Protein AF-A0A0A2A9P2-F1 (afdb_monomer)

Nearest PDB structures (foldseek):
  8y40-assembly1_D  TM=3.088E-01  e=4.972E+00  Oryctolagus cuniculus
  6lqt-assembly1_SZ  TM=2.949E-01  e=7.912E+00  Saccharomyces cerevisiae S288C
  3u1d-assembly1_B  TM=3.228E-01  e=7.912E+00  Halomicrobium mukohataei DSM 12286
  6swa-assembly1_K  TM=2.720E-01  e=6.928E+00  Mus musculus

Mean predicted aligned error: 6.01 Å

Solvent-accessible surface area (backbone atoms only — not comparable to full-atom values): 3912 Å² total; per-residue (Å²): 108,58,64,79,70,60,31,41,72,43,30,67,45,62,39,89,92,41,74,88,44,48,23,58,43,77,45,54,57,68,71,56,53,49,49,42,61,70,33,83,82,46,24,60,59,58,68,71,38,36,80,86,54,101,81,62,78,88,85,52,79,55,132

InterPro domains:
  IPR022240 Protein of unknown function DUF3764 [PF12594] (1-63)

Radius of gyration: 12.12 Å; Cα contacts (8 Å, |Δi|>4): 77; chains: 1; bounding box: 28×27×29 Å

Organism: NCBI:txid93057

Foldseek 3Di:
DCVVLQKDWFAWDADPVGRVAIATDIDGDPVSVVCLCPPPVNVVVNVSHDYDDPPDDGPDTDD

Secondary structure (DSSP, 8-state):
-GGGGT-EEEEEEE-SS-TTSEEEEEE--HHHHHHHHH-TTTHHHHHHSBPP-TT-----B--

Structure (mmCIF, N/CA/C/O backbone):
data_AF-A0A0A2A9P2-F1
#
_entry.id   AF-A0A0A2A9P2-F1
#
loop_
_atom_site.group_PDB
_atom_site.id
_atom_site.type_symbol
_atom_site.label_atom_id
_atom_site.label_alt_id
_atom_site.label_comp_id
_atom_site.label_asym_id
_atom_site.label_entity_id
_atom_site.label_seq_id
_atom_site.pdbx_PDB_ins_code
_atom_site.Cartn_x
_atom_site.Cartn_y
_atom_site.Cartn_z
_atom_site.occupancy
_atom_site.B_iso_or_equiv
_atom_site.auth_seq_id
_atom_site.auth_comp_id
_atom_site.auth_asym_id
_atom_site.auth_atom_id
_atom_site.pdbx_PDB_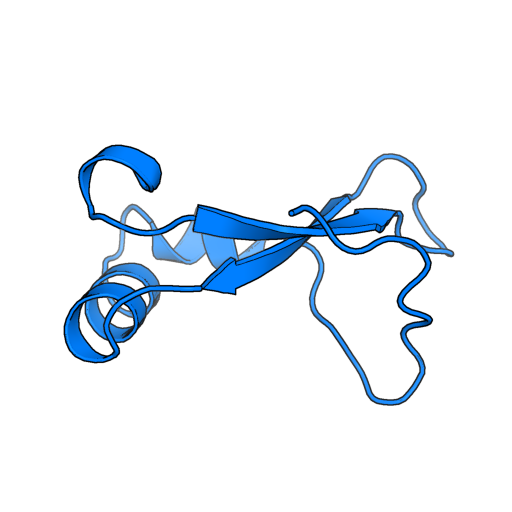model_num
ATOM 1 N N . MET A 1 1 ? 0.879 6.964 12.034 1.00 74.50 1 MET A N 1
ATOM 2 C CA . MET A 1 1 ? -0.302 7.103 11.158 1.00 74.50 1 MET A CA 1
ATOM 3 C C . MET A 1 1 ? -0.948 5.757 10.815 1.00 74.50 1 MET A C 1
ATOM 5 O O . MET A 1 1 ? -1.714 5.285 11.634 1.00 74.50 1 MET A O 1
ATOM 9 N N . PHE A 1 2 ? -0.639 5.064 9.706 1.00 77.62 2 PHE A N 1
ATOM 10 C CA . PHE A 1 2 ? -1.420 3.872 9.293 1.00 77.62 2 PHE A CA 1
ATOM 11 C C . PHE A 1 2 ? -1.474 2.735 10.328 1.00 77.62 2 PHE A C 1
ATOM 13 O O . PHE A 1 2 ? -2.543 2.186 10.586 1.00 77.62 2 PHE A O 1
ATOM 20 N N . LYS A 1 3 ? -0.356 2.452 11.007 1.00 80.88 3 LYS A N 1
ATOM 21 C CA . LYS A 1 3 ? -0.310 1.458 12.092 1.00 80.88 3 LYS A CA 1
ATOM 22 C C . LYS A 1 3 ? -1.246 1.797 13.260 1.00 80.88 3 LYS A C 1
ATOM 24 O O . LYS A 1 3 ? -1.845 0.897 13.836 1.00 80.88 3 LYS A O 1
ATOM 29 N N . GLU A 1 4 ? -1.387 3.078 13.595 1.00 83.69 4 GLU A N 1
ATOM 30 C CA . GLU A 1 4 ? -2.275 3.553 14.672 1.00 83.69 4 GLU A CA 1
ATOM 31 C C . GLU A 1 4 ? -3.751 3.480 14.262 1.00 83.69 4 GLU A C 1
ATOM 33 O O . GLU A 1 4 ? -4.617 3.351 15.116 1.00 83.69 4 GLU A O 1
ATOM 38 N N . MET A 1 5 ? -4.031 3.475 12.955 1.00 83.69 5 MET A N 1
ATOM 39 C CA . MET A 1 5 ? -5.366 3.263 12.385 1.00 83.69 5 MET A CA 1
ATOM 40 C C . MET A 1 5 ? -5.720 1.769 12.250 1.00 83.69 5 MET A C 1
ATOM 42 O O . MET A 1 5 ? -6.732 1.424 11.651 1.00 83.69 5 MET A O 1
ATOM 46 N N . GLY A 1 6 ? -4.885 0.856 12.759 1.00 83.50 6 GLY A N 1
ATOM 47 C CA . GLY A 1 6 ? -5.091 -0.588 12.603 1.00 83.50 6 GLY A CA 1
ATOM 48 C C . GLY A 1 6 ? -4.783 -1.115 11.197 1.00 83.50 6 GLY A C 1
ATOM 49 O O . GLY A 1 6 ? -5.120 -2.256 10.881 1.00 83.50 6 GLY A O 1
ATOM 50 N N . VAL A 1 7 ? -4.125 -0.311 10.357 1.00 84.62 7 VAL A N 1
ATOM 51 C CA . VAL A 1 7 ? -3.657 -0.728 9.035 1.00 84.62 7 VAL A CA 1
ATOM 52 C C . VAL A 1 7 ? -2.235 -1.2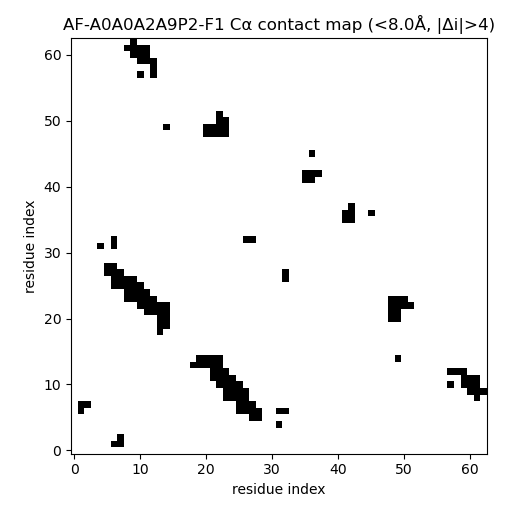57 9.144 1.00 84.62 7 VAL A C 1
ATOM 54 O O . VAL A 1 7 ? -1.327 -0.582 9.635 1.00 84.62 7 VAL A O 1
ATOM 57 N N . LYS A 1 8 ? -2.024 -2.473 8.646 1.00 85.50 8 LYS A N 1
ATOM 58 C CA . LYS A 1 8 ? -0.708 -3.102 8.567 1.00 85.50 8 LYS A CA 1
ATOM 59 C C . LYS A 1 8 ? -0.263 -3.260 7.123 1.00 85.50 8 LYS A C 1
ATOM 61 O O . LYS A 1 8 ? -1.068 -3.447 6.213 1.00 85.50 8 LYS A O 1
ATOM 66 N N . THR A 1 9 ? 1.044 -3.233 6.928 1.00 81.81 9 THR A N 1
ATOM 67 C CA . THR A 1 9 ? 1.643 -3.590 5.648 1.00 81.81 9 THR A CA 1
ATOM 68 C C . THR A 1 9 ? 1.666 -5.106 5.511 1.00 81.81 9 THR A C 1
ATOM 70 O O . THR A 1 9 ? 2.279 -5.793 6.322 1.00 81.81 9 THR A O 1
ATOM 73 N N . PHE A 1 10 ? 1.006 -5.618 4.481 1.00 77.94 10 PHE A N 1
ATOM 74 C CA . PHE A 1 10 ? 0.923 -7.047 4.179 1.00 77.94 10 PHE A CA 1
ATOM 75 C C . PHE A 1 10 ? 1.999 -7.490 3.173 1.00 77.94 10 PHE A C 1
ATOM 77 O O . PHE A 1 10 ? 2.452 -8.636 3.174 1.00 77.94 10 PHE A O 1
ATOM 84 N N . TYR A 1 11 ? 2.456 -6.555 2.336 1.00 79.12 11 TYR A N 1
ATOM 85 C CA . TYR A 1 11 ? 3.463 -6.783 1.302 1.00 79.12 11 TYR A CA 1
ATOM 86 C C . TYR A 1 11 ? 4.310 -5.533 1.076 1.00 79.12 11 TYR A C 1
ATOM 88 O O . TYR A 1 11 ? 3.780 -4.422 1.083 1.00 79.12 11 TYR A O 1
ATOM 96 N N . ILE A 1 12 ? 5.603 -5.740 0.808 1.00 77.19 12 ILE A N 1
ATOM 97 C CA . ILE A 1 12 ? 6.501 -4.719 0.265 1.00 77.19 12 ILE A CA 1
ATOM 98 C C . ILE A 1 12 ? 7.270 -5.329 -0.907 1.00 77.19 12 ILE A C 1
ATOM 100 O O . ILE A 1 12 ? 8.023 -6.290 -0.742 1.00 77.19 12 ILE A O 1
ATOM 104 N N . GLY A 1 13 ? 7.089 -4.740 -2.082 1.00 74.94 13 GLY A N 1
ATOM 105 C CA . GLY A 1 13 ? 7.799 -5.048 -3.315 1.00 74.94 13 GLY A CA 1
ATOM 106 C C . GLY A 1 13 ? 8.621 -3.871 -3.807 1.00 74.94 13 GLY A C 1
ATOM 107 O O . GLY A 1 13 ? 8.414 -2.737 -3.382 1.00 74.94 13 GLY A O 1
ATOM 108 N N . LYS A 1 14 ? 9.526 -4.132 -4.747 1.00 72.81 14 LYS A N 1
ATOM 109 C CA . LYS A 1 14 ? 10.200 -3.090 -5.530 1.00 72.81 14 LYS A CA 1
ATOM 110 C C . 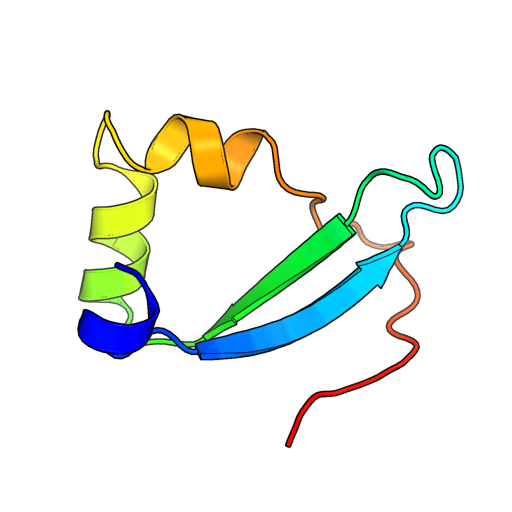LYS A 1 14 ? 9.621 -3.086 -6.938 1.00 72.81 14 LYS A C 1
ATOM 112 O O . LYS A 1 14 ? 9.341 -4.162 -7.468 1.00 72.81 14 LYS A O 1
ATOM 117 N N . SER A 1 15 ? 9.440 -1.903 -7.522 1.00 70.56 15 SER A N 1
ATOM 118 C CA . SER A 1 15 ? 9.133 -1.806 -8.950 1.00 70.56 15 SER A CA 1
ATOM 119 C C . SER A 1 15 ? 10.286 -2.396 -9.769 1.00 70.56 15 SER A C 1
ATOM 121 O O . SER A 1 15 ? 11.452 -2.292 -9.383 1.00 70.56 15 SER A O 1
ATOM 123 N N . LEU A 1 16 ? 9.942 -3.054 -10.879 1.00 69.19 16 LEU A N 1
ATOM 124 C CA . LEU A 1 16 ? 10.924 -3.609 -11.812 1.00 69.19 16 LEU A CA 1
ATOM 125 C C . LEU A 1 16 ? 11.654 -2.495 -12.570 1.00 69.19 16 LEU A C 1
ATOM 127 O O . LEU A 1 16 ? 12.864 -2.584 -12.756 1.00 69.19 16 LEU A O 1
ATOM 131 N N . ASP A 1 17 ? 10.922 -1.445 -12.943 1.00 73.69 17 ASP A N 1
ATOM 132 C CA . ASP A 1 17 ? 11.437 -0.342 -13.759 1.00 73.69 17 ASP A CA 1
ATOM 133 C C . ASP A 1 17 ? 12.107 0.753 -12.912 1.00 73.69 17 ASP A C 1
ATOM 135 O O . ASP A 1 17 ? 12.977 1.470 -13.398 1.00 73.69 17 ASP A O 1
ATOM 139 N N . ASP A 1 18 ? 11.731 0.866 -11.632 1.00 73.62 18 ASP A N 1
ATOM 140 C CA . ASP A 1 18 ? 12.328 1.808 -10.678 1.00 73.62 18 ASP A CA 1
ATOM 141 C C . ASP A 1 18 ? 12.532 1.151 -9.299 1.00 73.62 18 ASP A C 1
ATOM 143 O O . ASP A 1 18 ? 11.631 1.156 -8.453 1.00 73.62 18 ASP A O 1
ATOM 147 N N . PRO A 1 19 ? 13.730 0.613 -9.018 1.00 73.06 19 PRO A N 1
ATOM 148 C CA . PRO A 1 19 ? 14.024 -0.049 -7.751 1.00 73.06 19 PRO A CA 1
ATOM 149 C C . PRO A 1 19 ? 13.930 0.847 -6.505 1.00 73.06 19 PRO A C 1
ATOM 151 O O . PRO A 1 19 ? 13.935 0.307 -5.393 1.00 73.06 19 PRO A O 1
ATOM 154 N N . GLN A 1 20 ? 13.878 2.180 -6.659 1.00 75.69 20 GLN A N 1
ATOM 155 C CA . GLN A 1 20 ? 13.670 3.116 -5.547 1.00 75.69 20 GLN A CA 1
ATOM 156 C C . GLN A 1 20 ? 12.188 3.252 -5.177 1.00 75.69 20 GLN A C 1
ATOM 158 O O . GLN A 1 20 ? 11.867 3.638 -4.050 1.00 75.69 20 GLN A O 1
ATOM 163 N N . ARG A 1 21 ? 11.275 2.871 -6.079 1.00 71.38 21 ARG A N 1
ATOM 164 C CA . ARG A 1 21 ? 9.833 2.895 -5.832 1.00 71.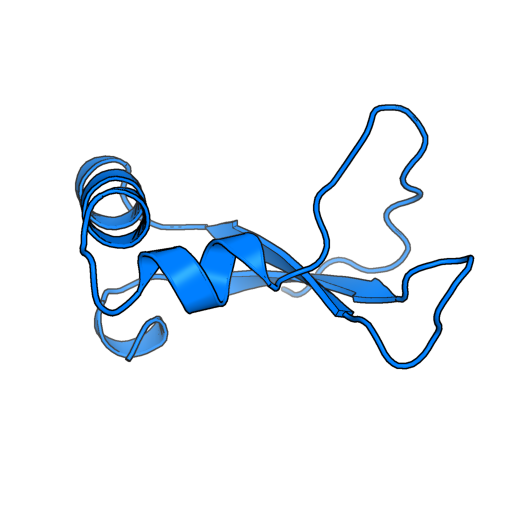38 21 ARG A CA 1
ATOM 165 C C . ARG A 1 21 ? 9.359 1.591 -5.190 1.00 71.38 21 ARG A C 1
ATOM 167 O O . ARG A 1 21 ? 9.395 0.514 -5.793 1.00 71.38 21 ARG A O 1
ATOM 174 N N . ALA A 1 22 ? 8.855 1.698 -3.963 1.00 74.00 22 ALA A N 1
ATOM 175 C CA . ALA A 1 22 ? 8.240 0.582 -3.252 1.00 74.00 22 ALA A CA 1
ATOM 176 C C . ALA A 1 22 ? 6.767 0.393 -3.658 1.00 74.00 22 ALA A C 1
ATOM 178 O O . ALA A 1 22 ? 6.007 1.355 -3.745 1.00 74.00 22 ALA A O 1
ATOM 179 N N . THR A 1 23 ? 6.358 -0.859 -3.866 1.00 75.62 23 THR A N 1
ATOM 180 C CA . THR A 1 23 ? 4.955 -1.289 -4.003 1.00 75.62 23 THR A CA 1
ATOM 181 C C . THR A 1 23 ? 4.497 -1.844 -2.667 1.00 75.62 23 THR A C 1
ATOM 183 O O . THR A 1 23 ? 5.190 -2.685 -2.098 1.00 75.62 23 THR A O 1
ATOM 186 N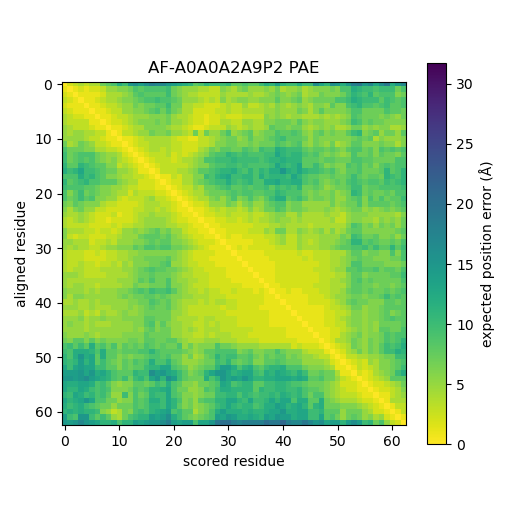 N . VAL A 1 24 ? 3.358 -1.389 -2.153 1.00 75.88 24 VAL A N 1
ATOM 187 C CA . VAL A 1 24 ? 2.905 -1.755 -0.806 1.00 75.88 24 VAL A CA 1
ATOM 188 C C . VAL A 1 24 ? 1.458 -2.230 -0.863 1.00 75.88 24 VAL A C 1
ATOM 190 O O . VAL A 1 24 ? 0.620 -1.565 -1.460 1.00 75.88 24 VAL A O 1
ATOM 193 N N . ILE A 1 25 ? 1.154 -3.368 -0.230 1.00 80.38 25 ILE A N 1
ATOM 194 C CA . ILE A 1 25 ? -0.240 -3.754 0.049 1.00 80.38 25 ILE A CA 1
ATOM 195 C C . ILE A 1 25 ? -0.531 -3.430 1.503 1.00 80.38 25 ILE A C 1
ATOM 197 O O . ILE A 1 25 ? 0.159 -3.921 2.402 1.00 80.38 25 ILE A O 1
ATOM 201 N N . PHE A 1 26 ? -1.584 -2.656 1.724 1.00 81.69 26 PHE A N 1
ATOM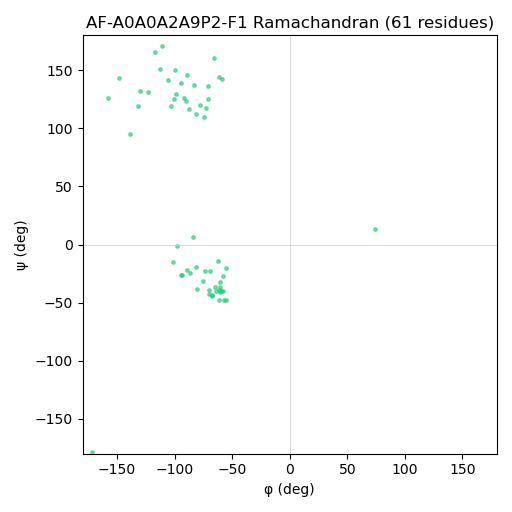 202 C CA . PHE A 1 26 ? -2.137 -2.412 3.045 1.00 81.69 26 PHE A CA 1
ATOM 203 C C . PHE A 1 26 ? -3.285 -3.379 3.329 1.00 81.69 26 PHE A C 1
ATOM 205 O O . PHE A 1 26 ? -4.108 -3.662 2.463 1.00 81.69 26 PHE A O 1
ATOM 212 N N . GLN A 1 27 ? -3.335 -3.880 4.558 1.00 83.38 27 GLN A N 1
ATOM 213 C CA . GLN A 1 27 ? -4.448 -4.657 5.082 1.00 83.38 27 GLN A CA 1
ATOM 214 C C . GLN A 1 27 ? -4.973 -3.964 6.336 1.00 83.38 27 GLN A C 1
ATOM 216 O O . GLN A 1 27 ? -4.205 -3.626 7.236 1.00 83.38 27 GLN A O 1
ATOM 221 N N . GLY A 1 28 ? -6.283 -3.780 6.406 1.00 86.19 28 GLY A N 1
ATOM 222 C CA . GLY A 1 28 ? -6.965 -3.164 7.535 1.00 86.19 28 GLY A CA 1
ATOM 223 C C . GLY A 1 28 ? -8.481 -3.286 7.386 1.00 86.19 28 GLY A C 1
ATOM 224 O O . GLY A 1 28 ? -8.944 -3.896 6.419 1.00 86.19 28 GLY A O 1
ATOM 225 N N . PRO A 1 29 ? -9.253 -2.733 8.333 1.00 87.62 29 PRO A N 1
ATOM 226 C CA . PRO A 1 29 ? -10.711 -2.686 8.243 1.00 87.62 29 PRO A CA 1
ATOM 227 C C . PRO A 1 29 ? -11.181 -1.932 6.990 1.00 87.62 29 PRO A C 1
ATOM 229 O O . PRO A 1 29 ? -10.584 -0.921 6.624 1.00 87.62 29 PRO A O 1
ATOM 232 N N . GLU A 1 30 ? -12.256 -2.399 6.350 1.00 85.62 30 GLU A N 1
ATOM 233 C CA . GLU A 1 30 ? -12.757 -1.843 5.080 1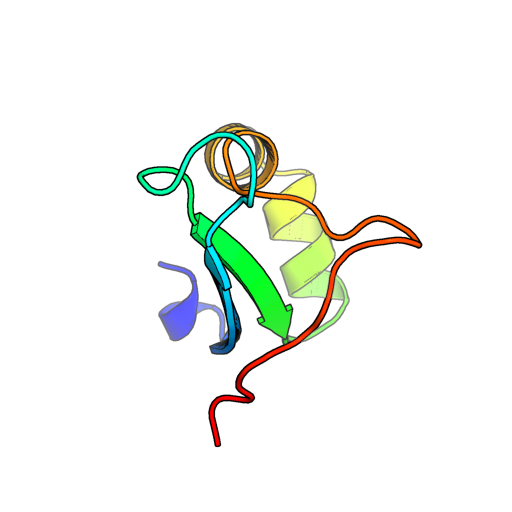.00 85.62 30 GLU A CA 1
ATOM 234 C C . GLU A 1 30 ? -13.077 -0.346 5.175 1.00 85.62 30 GLU A C 1
ATOM 236 O O . GLU A 1 30 ? -12.608 0.437 4.353 1.00 85.62 30 GLU A O 1
ATOM 241 N N . ASN A 1 31 ? -13.797 0.063 6.221 1.00 89.31 31 ASN A N 1
ATOM 242 C CA . ASN A 1 31 ? -14.134 1.464 6.473 1.00 89.31 31 ASN A CA 1
ATOM 243 C C . ASN A 1 31 ? -12.880 2.336 6.643 1.00 89.31 31 ASN A C 1
ATOM 245 O O . ASN A 1 31 ? -12.807 3.429 6.098 1.00 89.31 31 ASN A O 1
ATOM 249 N N . VAL A 1 32 ? -11.855 1.821 7.327 1.00 87.62 32 VAL A N 1
ATOM 250 C CA . VAL A 1 32 ? -10.594 2.541 7.541 1.00 87.62 32 VAL A CA 1
ATOM 251 C C . VAL A 1 32 ? -9.795 2.668 6.243 1.00 87.62 32 VAL A C 1
ATOM 253 O O . VAL A 1 32 ? -9.235 3.727 5.964 1.00 87.62 32 VAL A O 1
ATOM 256 N N . LEU A 1 33 ? -9.727 1.602 5.438 1.00 87.00 33 LEU A N 1
ATOM 257 C CA . LEU A 1 33 ? -9.044 1.638 4.141 1.00 87.00 33 LEU A CA 1
ATOM 258 C C . LEU A 1 33 ? -9.738 2.602 3.174 1.00 87.00 33 LEU A C 1
ATOM 260 O O . LEU A 1 33 ? -9.059 3.350 2.469 1.00 87.00 33 LEU A O 1
ATOM 264 N N . TYR A 1 34 ? -11.072 2.616 3.174 1.00 86.69 34 TYR A N 1
ATOM 265 C CA . TYR A 1 34 ? -11.862 3.566 2.400 1.00 86.69 34 TYR A CA 1
ATOM 266 C C . TYR A 1 34 ? -11.576 5.011 2.830 1.00 86.69 34 TYR A C 1
ATOM 268 O O . TYR A 1 34 ? -11.259 5.849 1.985 1.00 86.69 34 TYR A O 1
ATOM 276 N N . ASP A 1 35 ? -11.588 5.289 4.137 1.00 89.75 35 ASP A N 1
ATOM 277 C CA . ASP A 1 35 ? -11.308 6.624 4.672 1.00 89.75 35 ASP A CA 1
ATOM 278 C C . ASP A 1 35 ? -9.896 7.102 4.306 1.00 89.75 35 ASP A C 1
ATOM 280 O O . ASP A 1 35 ? -9.718 8.246 3.896 1.00 89.75 35 ASP A O 1
ATOM 284 N N . ILE A 1 36 ? -8.892 6.220 4.370 1.00 87.44 36 ILE A N 1
ATOM 285 C CA . ILE A 1 36 ? -7.516 6.524 3.945 1.00 87.44 36 ILE A CA 1
ATOM 286 C C . ILE A 1 36 ? -7.448 6.876 2.455 1.00 87.44 36 ILE A C 1
ATOM 288 O O . ILE A 1 36 ? -6.681 7.758 2.061 1.00 87.44 36 ILE A O 1
ATOM 292 N N . PHE A 1 37 ? -8.215 6.187 1.613 1.00 84.00 37 PHE A N 1
ATOM 293 C CA . PHE A 1 37 ? -8.209 6.450 0.177 1.00 84.00 37 PHE A CA 1
ATOM 294 C C . PHE A 1 37 ? -8.959 7.736 -0.192 1.00 84.00 37 PHE A C 1
ATOM 296 O O . PHE A 1 37 ? -8.599 8.412 -1.155 1.00 84.00 37 PHE A O 1
ATOM 303 N N . MET A 1 38 ? -9.991 8.090 0.573 1.00 89.56 38 MET A N 1
ATOM 304 C CA . MET A 1 38 ? -10.812 9.274 0.321 1.00 89.56 38 MET A CA 1
ATOM 305 C C . MET A 1 38 ? -10.276 10.540 1.000 1.00 89.56 38 MET A C 1
ATOM 307 O O . MET A 1 38 ? -10.594 11.644 0.559 1.00 89.56 38 MET A O 1
ATOM 311 N N . ASN A 1 39 ? -9.459 10.405 2.047 1.00 91.25 39 ASN A N 1
ATOM 312 C CA . ASN A 1 39 ? -8.915 11.534 2.792 1.00 91.25 39 ASN A CA 1
ATOM 313 C C . ASN A 1 39 ? -7.852 12.299 1.961 1.00 91.25 39 ASN A C 1
ATOM 315 O O . ASN A 1 39 ? -6.869 11.696 1.524 1.00 91.25 39 ASN A O 1
ATOM 319 N N . PRO A 1 40 ? -8.000 13.628 1.771 1.00 92.25 40 PRO A N 1
ATOM 320 C CA . PRO A 1 40 ? -7.077 14.450 0.980 1.00 92.25 40 PRO A CA 1
ATOM 321 C C . PRO A 1 40 ? -5.612 14.438 1.436 1.00 92.25 40 PRO A C 1
ATOM 323 O O . PRO A 1 40 ? -4.727 14.655 0.615 1.00 92.25 40 PRO A O 1
ATOM 326 N N . GLU A 1 41 ? -5.341 14.204 2.719 1.00 90.38 41 GLU A N 1
ATOM 327 C CA . GLU A 1 41 ? -3.980 14.171 3.265 1.00 90.38 41 GLU A CA 1
ATOM 328 C C . GLU A 1 41 ? -3.289 12.833 2.991 1.00 90.38 41 GLU A C 1
ATOM 330 O O . GLU A 1 41 ? -2.097 12.784 2.685 1.00 90.38 41 GLU A O 1
ATOM 335 N N . THR A 1 42 ? -4.032 11.728 3.077 1.00 86.44 42 THR A N 1
ATOM 336 C CA . THR A 1 42 ? -3.470 10.379 2.935 1.00 86.44 42 THR A CA 1
ATOM 337 C C . THR A 1 42 ? -3.546 9.849 1.510 1.00 86.44 42 THR A C 1
ATOM 339 O O . THR A 1 42 ? -2.694 9.053 1.112 1.00 86.44 42 THR A O 1
ATOM 342 N N . LYS A 1 43 ? -4.506 10.323 0.710 1.00 87.12 43 LYS A N 1
ATOM 343 C CA . LYS A 1 43 ? -4.693 9.919 -0.686 1.00 87.12 43 LYS A CA 1
ATOM 344 C C . LYS A 1 43 ? -3.440 10.118 -1.555 1.00 87.12 43 LYS A C 1
ATOM 346 O O . LYS A 1 43 ? -3.038 9.140 -2.185 1.00 87.12 43 LYS A O 1
ATOM 351 N N . PRO A 1 44 ? -2.741 11.275 -1.541 1.00 87.56 44 PRO A N 1
ATOM 352 C CA . PRO A 1 44 ? -1.525 11.454 -2.339 1.00 87.56 44 PRO A CA 1
ATOM 353 C C . PRO A 1 44 ? -0.413 10.464 -1.969 1.00 87.56 44 PRO A C 1
ATOM 355 O O . PRO A 1 44 ? 0.348 10.030 -2.830 1.00 87.56 44 PRO A O 1
ATOM 358 N N . I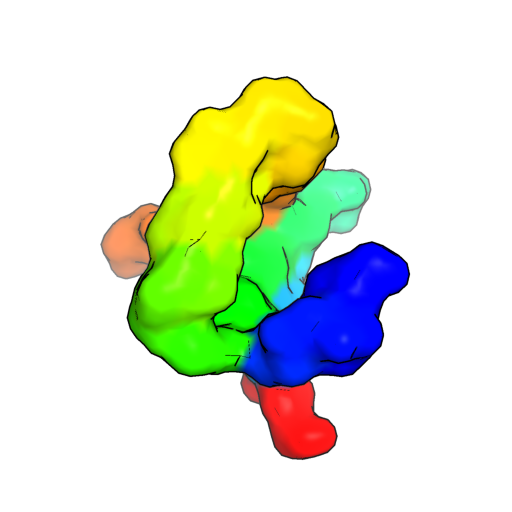LE A 1 45 ? -0.332 10.069 -0.694 1.00 84.69 45 ILE A N 1
ATOM 359 C CA . ILE A 1 45 ? 0.655 9.096 -0.203 1.00 84.69 45 ILE A CA 1
ATOM 360 C C . ILE A 1 45 ? 0.360 7.706 -0.781 1.00 84.69 45 ILE A C 1
ATOM 362 O O . ILE A 1 45 ? 1.276 7.007 -1.220 1.00 84.69 45 ILE A O 1
ATOM 366 N N . VAL A 1 46 ? -0.916 7.310 -0.807 1.00 80.31 46 VAL A N 1
ATOM 367 C CA . VAL A 1 46 ? -1.351 6.032 -1.390 1.00 80.31 46 VAL A CA 1
ATOM 368 C C . VAL A 1 46 ? -1.150 6.034 -2.906 1.00 80.31 46 VAL A C 1
ATOM 370 O O . VAL A 1 46 ? -0.607 5.076 -3.451 1.00 80.31 46 VAL A O 1
ATOM 373 N N . GLU A 1 47 ? -1.510 7.116 -3.596 1.00 81.75 47 GLU A N 1
ATOM 374 C CA . GLU A 1 47 ? -1.350 7.234 -5.052 1.00 81.75 47 GLU A CA 1
ATOM 375 C C . GLU A 1 47 ? 0.124 7.229 -5.489 1.00 81.75 47 GLU A C 1
ATOM 377 O O . GLU A 1 47 ? 0.460 6.609 -6.503 1.00 81.75 47 GLU A O 1
ATOM 382 N N . ALA A 1 48 ? 1.014 7.846 -4.701 1.00 78.44 48 ALA A N 1
ATOM 383 C CA . ALA A 1 48 ? 2.458 7.838 -4.940 1.00 78.44 48 ALA A CA 1
ATOM 384 C C . ALA A 1 48 ? 3.101 6.458 -4.713 1.00 78.44 48 ALA A C 1
ATOM 386 O O . ALA A 1 48 ? 4.160 6.160 -5.281 1.00 78.44 48 ALA A O 1
ATOM 387 N N . SER A 1 49 ? 2.468 5.591 -3.918 1.00 72.25 49 SER A N 1
ATOM 388 C CA . SER A 1 49 ? 2.963 4.234 -3.697 1.00 72.25 49 SER A CA 1
ATOM 389 C C . SER A 1 49 ? 2.903 3.393 -4.984 1.00 72.25 49 SER A C 1
ATOM 391 O O . SER A 1 49 ? 2.272 3.760 -5.980 1.00 72.25 49 SER A O 1
ATOM 393 N N . GLY A 1 50 ? 3.668 2.304 -5.045 1.00 67.19 50 GLY A N 1
ATOM 394 C CA . GLY A 1 50 ? 3.570 1.360 -6.156 1.00 67.19 50 GLY A CA 1
ATOM 395 C C . GLY A 1 50 ? 2.261 0.571 -6.082 1.00 67.19 50 GLY A C 1
ATOM 396 O O . GLY A 1 50 ? 1.884 0.100 -5.009 1.00 67.19 50 GLY A O 1
ATOM 397 N N . HIS A 1 51 ? 1.603 0.407 -7.230 1.00 70.75 51 HIS A N 1
ATOM 398 C CA . HIS A 1 51 ? 0.346 -0.333 -7.382 1.00 70.75 51 HIS A CA 1
ATOM 399 C C . HIS A 1 51 ? 0.607 -1.743 -7.920 1.00 70.75 51 HIS A C 1
ATOM 401 O O . HIS A 1 51 ? 1.569 -1.972 -8.656 1.00 70.75 51 HIS A O 1
ATOM 407 N N . ILE A 1 52 ? -0.257 -2.692 -7.559 1.00 70.75 52 ILE A N 1
ATOM 408 C CA . ILE A 1 52 ? -0.202 -4.063 -8.074 1.00 70.75 52 ILE A CA 1
ATOM 409 C C . ILE A 1 52 ? -1.055 -4.160 -9.332 1.00 70.75 52 ILE A C 1
ATOM 411 O O . ILE A 1 52 ? -2.254 -3.895 -9.302 1.00 70.75 52 ILE A O 1
ATOM 415 N N . TYR A 1 53 ? -0.433 -4.593 -10.421 1.00 69.19 53 TYR A N 1
ATOM 416 C CA . TYR A 1 53 ? -1.094 -4.895 -11.684 1.00 69.19 53 TYR A CA 1
ATOM 417 C C . TYR A 1 53 ? -1.050 -6.406 -11.938 1.00 69.19 53 TYR A C 1
ATOM 419 O O . TYR A 1 53 ? -0.334 -7.138 -11.253 1.00 69.19 53 TYR A O 1
ATOM 427 N N . ALA A 1 54 ? -1.767 -6.886 -12.958 1.00 51.56 54 ALA A N 1
ATOM 428 C CA . ALA A 1 54 ? -1.835 -8.314 -13.296 1.00 51.56 54 ALA A CA 1
ATOM 429 C C . ALA A 1 54 ? -0.455 -8.984 -13.524 1.00 51.56 54 ALA A C 1
ATOM 431 O O . ALA A 1 54 ? -0.345 -10.201 -13.412 1.00 51.56 54 ALA A O 1
ATOM 432 N N . GLY A 1 55 ? 0.598 -8.207 -13.813 1.00 61.12 55 GLY A N 1
ATOM 433 C CA . GLY A 1 55 ? 1.976 -8.688 -13.987 1.00 61.12 55 GLY A CA 1
ATOM 434 C C . GLY A 1 55 ? 2.896 -8.551 -12.765 1.00 61.12 55 GLY A C 1
ATOM 435 O O . GLY A 1 55 ? 4.063 -8.936 -12.842 1.00 61.12 55 GLY A O 1
ATOM 436 N N . THR A 1 56 ? 2.433 -7.997 -11.641 1.00 69.56 56 THR A N 1
ATOM 437 C CA . THR A 1 56 ? 3.297 -7.778 -10.473 1.00 69.56 56 THR A CA 1
ATOM 438 C C . THR A 1 56 ? 3.609 -9.102 -9.773 1.00 69.56 56 THR A C 1
ATOM 440 O O . THR 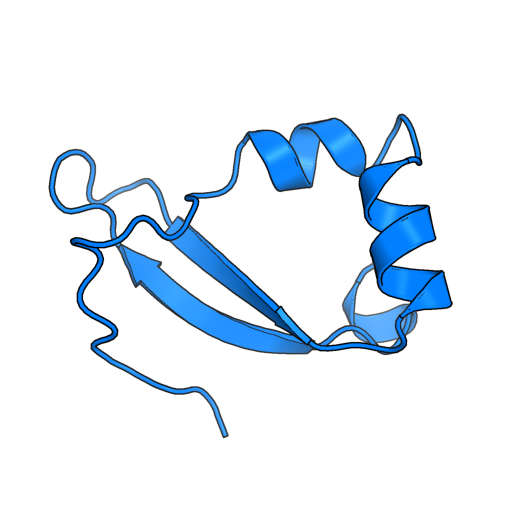A 1 56 ? 2.729 -9.764 -9.225 1.00 69.56 56 THR A O 1
ATOM 443 N N . LYS A 1 57 ? 4.893 -9.481 -9.734 1.00 70.06 57 LYS A N 1
ATOM 444 C CA . LYS A 1 57 ? 5.351 -10.674 -9.013 1.00 70.06 57 LYS A CA 1
ATOM 445 C C . LYS A 1 57 ? 5.510 -10.377 -7.520 1.00 70.06 57 LYS A C 1
ATOM 447 O O . LYS A 1 57 ? 6.417 -9.654 -7.109 1.00 70.06 57 LYS A O 1
ATOM 452 N N . ILE A 1 58 ? 4.666 -10.990 -6.694 1.00 73.00 58 ILE A N 1
ATOM 453 C CA . ILE A 1 58 ? 4.791 -10.930 -5.234 1.00 73.00 58 ILE A CA 1
ATOM 454 C C . ILE A 1 58 ? 5.950 -11.834 -4.796 1.00 73.00 58 ILE A C 1
ATOM 456 O O . ILE A 1 58 ? 5.880 -13.054 -4.910 1.00 73.00 58 ILE A O 1
ATOM 460 N N . THR A 1 59 ? 7.046 -11.232 -4.330 1.00 70.06 59 THR A N 1
ATOM 461 C CA . THR A 1 59 ? 8.291 -11.940 -3.982 1.00 70.06 59 THR A CA 1
ATOM 462 C C . THR A 1 59 ? 8.480 -12.174 -2.485 1.00 70.06 59 THR A C 1
ATOM 464 O O . THR A 1 59 ? 9.322 -12.986 -2.108 1.00 70.06 59 THR A O 1
ATOM 467 N N . ARG A 1 60 ? 7.718 -11.487 -1.622 1.00 67.69 60 ARG A N 1
ATOM 468 C CA . ARG A 1 60 ? 7.802 -11.641 -0.165 1.00 67.69 60 ARG A CA 1
ATOM 469 C C . ARG A 1 60 ? 6.530 -11.185 0.541 1.00 67.69 60 ARG A C 1
ATOM 471 O O . ARG A 1 60 ? 6.152 -10.026 0.426 1.00 67.69 60 ARG A O 1
ATOM 478 N N . TRP A 1 61 ? 5.957 -12.056 1.359 1.00 71.12 61 TRP A N 1
ATOM 479 C CA . TRP A 1 61 ? 4.903 -11.707 2.314 1.00 71.12 61 TRP A CA 1
ATOM 480 C C . TRP A 1 61 ? 5.515 -11.290 3.655 1.00 71.12 61 TRP A C 1
ATOM 482 O O . TRP A 1 61 ? 6.566 -11.811 4.042 1.00 71.12 61 TRP A O 1
ATOM 492 N N . ILE A 1 62 ? 4.887 -10.342 4.352 1.00 68.25 62 ILE A N 1
ATOM 493 C CA . ILE A 1 62 ? 5.276 -9.968 5.718 1.00 68.25 62 ILE A CA 1
ATOM 494 C C . ILE A 1 62 ? 4.264 -10.601 6.680 1.00 68.25 62 ILE A C 1
ATOM 496 O O . ILE A 1 62 ? 3.068 -10.335 6.567 1.00 68.25 62 ILE A O 1
ATOM 500 N N . SER A 1 63 ? 4.754 -11.475 7.568 1.00 61.16 63 SER A N 1
ATOM 501 C CA . SER A 1 63 ? 3.981 -12.119 8.642 1.00 61.16 63 SER A CA 1
ATOM 502 C C . SER A 1 63 ? 3.786 -11.187 9.828 1.00 61.16 63 SER A C 1
ATOM 504 O O . SER A 1 63 ? 4.825 -10.645 10.275 1.00 61.16 63 SER A O 1
#

pLDDT: mean 78.26, std 8.44, range [51.56, 92.25]

Sequence (63 aa):
MFKEMGVKTFYIGKSLDDPQRATVIFQGPENVLYDIFMNPETKPIVEASGHIYAGTKITRWIS